Protein AF-A0A2J0N280-F1 (afdb_monomer_lite)

Sequence (137 aa):
MKRGFSHNKKKKNIFTIFSSKLVFFVLILILSAMVKIGFEKFKEWNFARNTLVVQEEKIKEEEGRKGNLKEVLDYLRDERYLVRIVKEKLNLVSPGEKVIVVVPEGEDFSQTKSNETETESFFGRVLQKFREIFKRE

pLDDT: mean 71.07, std 13.63, range [32.34, 91.75]

Secondary structure (DSSP, 8-state):
-------------THHHHTSHHHHHHHHHHHHHHHHHHHHHHHHHHHHHHHHHHHHHHHHHHHHHHHHHHHHHHHHHSHHHHHHHHHHHHTPPPTT--------TT---------SSSHHHHHHHHHHHHHHHHT--

Foldseek 3Di:
DDDDDDDPPPPDPPVVVCPDPVVVVVVVVVVVVVVVVVVVVVVVVVVVVVVVVVVVVVVVVVVVVVVVVVVVVVVCVDVVVVVVVCCVVVVDDPVPDDDDDDDPPDDDDDDDPDPPPPVVVVVVVVVVVVVVVVVVD

Structure (mmCIF, N/CA/C/O backbone):
data_AF-A0A2J0N280-F1
#
_entry.id   AF-A0A2J0N280-F1
#
loop_
_atom_site.group_PDB
_atom_site.id
_atom_site.type_symbol
_atom_site.label_atom_id
_atom_site.label_alt_id
_atom_site.label_comp_id
_atom_site.label_asym_id
_atom_site.label_entity_id
_atom_site.label_seq_id
_atom_site.pdbx_PDB_ins_code
_atom_site.Cartn_x
_atom_site.Cartn_y
_atom_site.Cartn_z
_atom_site.occupancy
_atom_site.B_iso_or_equiv
_atom_site.auth_seq_id
_atom_site.auth_comp_id
_atom_site.auth_asym_id
_atom_site.auth_atom_id
_atom_site.pdbx_PDB_model_num
ATOM 1 N N . MET A 1 1 ? 40.313 -34.417 -74.055 1.00 46.34 1 MET A N 1
ATOM 2 C CA . MET A 1 1 ? 40.976 -33.261 -73.405 1.00 46.34 1 MET A CA 1
ATOM 3 C C . MET A 1 1 ? 39.954 -32.497 -72.570 1.00 46.34 1 MET A C 1
ATOM 5 O O . MET A 1 1 ? 39.062 -31.885 -73.137 1.00 46.34 1 MET A O 1
ATOM 9 N N . LYS A 1 2 ? 40.034 -32.577 -71.235 1.00 53.12 2 LYS A N 1
ATOM 10 C CA . LYS A 1 2 ? 39.173 -31.824 -70.305 1.00 53.12 2 LYS A CA 1
ATOM 11 C C . LYS A 1 2 ? 39.878 -30.513 -69.940 1.00 53.12 2 LYS A C 1
ATOM 13 O O . LYS A 1 2 ? 40.980 -30.565 -69.406 1.00 53.12 2 LYS A O 1
ATOM 18 N N . ARG A 1 3 ? 39.269 -29.355 -70.213 1.00 45.12 3 ARG A N 1
ATOM 19 C CA . ARG A 1 3 ? 39.709 -28.061 -69.663 1.00 45.12 3 ARG A CA 1
ATOM 20 C C . ARG A 1 3 ? 38.676 -27.611 -68.636 1.00 45.12 3 ARG A C 1
ATOM 22 O O . ARG A 1 3 ? 37.576 -27.210 -68.996 1.00 45.12 3 ARG A O 1
ATOM 29 N N . GLY A 1 4 ? 39.020 -27.760 -67.360 1.00 49.47 4 GLY A N 1
ATOM 30 C CA . GLY A 1 4 ? 38.242 -27.220 -66.252 1.00 49.47 4 GLY A CA 1
ATOM 31 C C . GLY A 1 4 ? 38.532 -25.732 -66.095 1.00 49.47 4 GLY A C 1
ATOM 32 O O . GLY A 1 4 ? 39.681 -25.346 -65.894 1.00 49.47 4 GLY A O 1
ATOM 33 N N . PHE A 1 5 ? 37.499 -24.899 -66.183 1.00 53.31 5 PHE A N 1
ATOM 34 C CA . PHE A 1 5 ? 37.587 -23.494 -65.805 1.00 53.31 5 PHE A CA 1
ATOM 35 C C . PHE A 1 5 ? 37.379 -23.374 -64.294 1.00 53.31 5 PHE A C 1
ATOM 37 O O . PHE A 1 5 ? 36.293 -23.616 -63.772 1.00 53.31 5 PHE A O 1
ATOM 44 N N . SER A 1 6 ? 38.451 -23.018 -63.589 1.00 52.75 6 SER A N 1
ATOM 45 C CA . SER A 1 6 ? 38.436 -22.714 -62.160 1.00 52.75 6 SER A CA 1
ATOM 46 C C . SER A 1 6 ? 37.658 -21.418 -61.908 1.00 52.75 6 SER A C 1
ATOM 48 O O . SER A 1 6 ? 38.093 -20.329 -62.284 1.00 52.75 6 SER A O 1
ATOM 50 N N . HIS A 1 7 ? 36.483 -21.522 -61.286 1.00 53.41 7 HIS A N 1
ATOM 51 C CA . HIS A 1 7 ? 35.746 -20.367 -60.780 1.00 53.41 7 HIS A CA 1
ATOM 52 C C . HIS A 1 7 ? 36.309 -19.946 -59.424 1.00 53.41 7 HIS A C 1
ATOM 54 O O . HIS A 1 7 ? 35.946 -20.471 -58.372 1.00 53.41 7 HIS A O 1
ATOM 60 N N . ASN A 1 8 ? 37.191 -18.952 -59.459 1.00 58.81 8 ASN A N 1
ATOM 61 C CA . ASN A 1 8 ? 37.743 -18.324 -58.272 1.00 58.81 8 ASN A CA 1
ATOM 62 C C . ASN A 1 8 ? 36.679 -17.401 -57.640 1.00 58.81 8 ASN A C 1
ATOM 64 O O . ASN A 1 8 ? 36.531 -16.234 -58.012 1.00 58.81 8 ASN A O 1
ATOM 68 N N . LYS A 1 9 ? 35.869 -17.938 -56.718 1.00 60.50 9 LYS A N 1
ATOM 69 C CA . LYS A 1 9 ? 34.874 -17.158 -55.967 1.00 60.50 9 LYS A CA 1
ATOM 70 C C . LYS A 1 9 ? 35.603 -16.262 -54.963 1.00 60.50 9 LYS A C 1
ATOM 72 O O . LYS A 1 9 ? 35.974 -16.708 -53.880 1.00 60.50 9 LYS A O 1
ATOM 77 N N . LYS A 1 10 ? 35.786 -14.985 -55.310 1.00 60.50 10 LYS A N 1
ATOM 78 C CA . LYS A 1 10 ? 36.259 -13.955 -54.374 1.00 60.50 10 LYS A CA 1
ATOM 79 C C . LYS A 1 10 ? 35.288 -13.892 -53.188 1.00 60.50 10 LYS A C 1
ATOM 81 O O . LYS A 1 10 ? 34.161 -13.418 -53.339 1.00 60.50 10 LYS A O 1
ATOM 86 N N . LYS A 1 11 ? 35.707 -14.384 -52.017 1.00 63.31 11 LYS A N 1
ATOM 87 C CA . LYS A 1 11 ? 34.994 -14.166 -50.753 1.00 63.31 11 LYS A CA 1
ATOM 88 C C . LYS A 1 11 ? 34.964 -12.657 -50.509 1.00 63.31 11 LYS A C 1
ATOM 90 O O . LYS A 1 11 ? 35.997 -12.045 -50.259 1.00 63.31 11 LYS A O 1
ATOM 95 N N . LYS A 1 12 ? 33.794 -12.039 -50.669 1.00 62.34 12 LYS A N 1
ATOM 96 C CA . LYS A 1 12 ? 33.593 -10.630 -50.326 1.00 62.34 12 LYS A CA 1
ATOM 97 C C . LYS A 1 12 ? 33.698 -10.522 -48.805 1.00 62.34 12 LYS A C 1
ATOM 99 O O . LYS A 1 12 ? 32.877 -11.095 -48.094 1.00 62.34 12 LYS A O 1
ATOM 104 N N . ASN A 1 13 ? 34.728 -9.836 -48.319 1.00 63.25 13 ASN A N 1
ATOM 105 C CA . ASN A 1 13 ? 34.924 -9.585 -46.897 1.00 63.25 13 ASN A CA 1
ATOM 106 C C . ASN A 1 13 ? 33.807 -8.665 -46.393 1.00 63.25 13 ASN A C 1
ATOM 108 O O . ASN A 1 13 ? 33.890 -7.452 -46.519 1.00 63.25 13 ASN A O 1
ATOM 112 N N . ILE A 1 14 ? 32.765 -9.247 -45.806 1.00 65.69 14 ILE A N 1
ATOM 113 C CA . ILE A 1 14 ? 31.657 -8.545 -45.134 1.00 65.69 14 ILE A CA 1
ATOM 114 C C . ILE A 1 14 ? 32.126 -7.491 -44.112 1.00 65.69 14 ILE A C 1
ATOM 116 O O . ILE A 1 14 ? 31.433 -6.504 -43.889 1.00 65.69 14 ILE A O 1
ATOM 120 N N . PHE A 1 15 ? 33.334 -7.633 -43.561 1.00 62.66 15 PHE A N 1
ATOM 121 C CA . PHE A 1 15 ? 33.937 -6.679 -42.627 1.00 62.66 15 PHE A CA 1
ATOM 122 C C . PHE A 1 15 ? 34.285 -5.312 -43.238 1.00 62.66 15 PHE A C 1
ATOM 124 O O . PHE A 1 15 ? 34.332 -4.327 -42.505 1.00 62.66 15 PHE A O 1
ATOM 131 N N . THR A 1 16 ? 34.475 -5.194 -44.558 1.00 63.12 16 THR A N 1
ATOM 132 C CA . THR A 1 16 ? 34.748 -3.880 -45.174 1.00 63.12 16 THR A CA 1
ATOM 133 C C . THR A 1 16 ? 33.497 -3.011 -45.281 1.00 63.12 16 THR A C 1
ATOM 135 O O . THR A 1 16 ? 33.605 -1.788 -45.287 1.00 63.12 16 THR A O 1
ATOM 138 N N . ILE A 1 17 ? 32.305 -3.620 -45.291 1.00 62.66 17 ILE A N 1
ATOM 139 C CA . ILE A 1 17 ? 31.025 -2.897 -45.272 1.00 62.66 17 ILE A CA 1
ATOM 140 C C . ILE A 1 17 ? 30.756 -2.354 -43.860 1.00 62.66 17 ILE A C 1
ATOM 142 O O . ILE A 1 17 ? 30.338 -1.208 -43.716 1.00 62.66 17 ILE A O 1
ATOM 146 N N . PHE A 1 18 ? 31.095 -3.124 -42.819 1.00 59.88 18 PHE A N 1
ATOM 147 C CA . PHE A 1 18 ? 30.959 -2.712 -41.414 1.00 59.88 18 PHE A CA 1
ATOM 148 C C . PHE A 1 18 ? 31.918 -1.589 -40.985 1.00 59.88 18 PHE A C 1
ATOM 150 O O . PHE A 1 18 ? 31.649 -0.909 -40.001 1.00 59.88 18 PHE A O 1
ATOM 157 N N . SER A 1 19 ? 32.998 -1.344 -41.734 1.00 63.03 19 SER A N 1
ATOM 158 C CA . SER A 1 19 ? 33.950 -0.252 -41.469 1.00 63.03 19 SER A CA 1
ATOM 159 C C . SER A 1 19 ? 33.514 1.109 -42.043 1.00 63.03 19 SER A C 1
ATOM 161 O O . SER A 1 19 ? 34.244 2.095 -41.917 1.00 63.03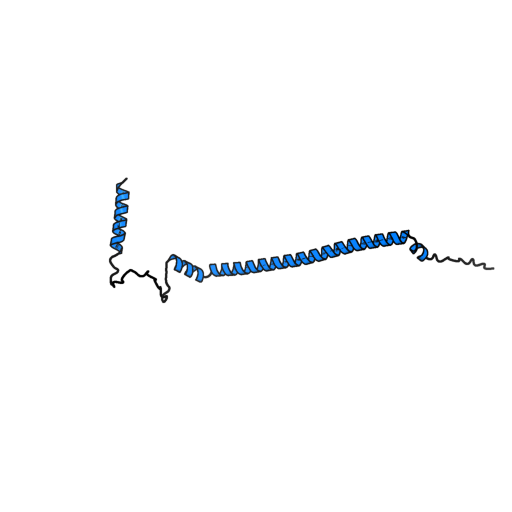 19 SER A O 1
ATOM 163 N N . SER A 1 20 ? 32.359 1.190 -42.709 1.00 74.62 20 SER A N 1
ATOM 164 C CA . SER A 1 20 ? 31.878 2.443 -43.294 1.00 74.62 20 SER A CA 1
ATOM 165 C C . SER A 1 20 ? 31.228 3.345 -42.241 1.00 74.62 20 SER A C 1
ATOM 167 O O . SER A 1 20 ? 30.422 2.885 -41.430 1.00 74.62 20 SER A O 1
ATOM 169 N N . LYS A 1 21 ? 31.509 4.657 -42.301 1.00 76.75 21 LYS A N 1
ATOM 170 C CA . LYS A 1 21 ? 30.913 5.692 -41.426 1.00 76.75 21 LYS A CA 1
ATOM 171 C C . LYS A 1 21 ? 29.376 5.626 -41.395 1.00 76.75 21 LYS A C 1
ATOM 173 O O . LYS A 1 21 ? 28.771 5.930 -40.372 1.00 76.75 21 LYS A O 1
ATOM 178 N N . LEU A 1 22 ? 28.756 5.175 -42.490 1.00 79.44 22 LEU A N 1
ATOM 179 C CA . LEU A 1 22 ? 27.310 4.956 -42.588 1.00 79.44 22 LEU A CA 1
ATOM 180 C C . LEU A 1 22 ? 26.809 3.825 -41.683 1.00 79.44 22 LEU A C 1
ATOM 182 O O . LEU A 1 22 ? 25.795 3.992 -41.015 1.00 79.44 22 LEU A O 1
ATOM 186 N N . VAL A 1 23 ? 27.519 2.696 -41.619 1.00 81.56 23 VAL A N 1
ATOM 187 C CA . VAL A 1 23 ? 27.113 1.566 -40.767 1.00 81.56 23 VAL A CA 1
ATOM 188 C C . VAL A 1 23 ? 27.252 1.933 -39.295 1.00 81.56 23 VAL A C 1
ATOM 190 O O . VAL A 1 23 ? 26.377 1.601 -38.502 1.00 81.56 23 VAL A O 1
ATOM 193 N N . PHE A 1 24 ? 28.288 2.692 -38.938 1.00 82.44 24 PHE A N 1
ATOM 194 C CA . PHE A 1 24 ? 28.448 3.208 -37.579 1.00 82.44 24 PHE A CA 1
ATOM 195 C C . PHE A 1 24 ? 27.313 4.166 -37.181 1.00 82.44 24 PHE A C 1
ATOM 197 O O . PHE A 1 24 ? 26.767 4.057 -36.085 1.00 82.44 24 PHE A O 1
ATOM 204 N N . PHE A 1 25 ? 26.894 5.053 -38.090 1.00 86.00 25 PHE A N 1
ATOM 205 C CA . PHE A 1 25 ? 25.760 5.949 -37.856 1.00 86.00 25 PHE A CA 1
ATOM 206 C C . PHE A 1 25 ? 24.441 5.184 -37.668 1.00 86.00 25 PHE A C 1
ATOM 208 O O . PHE A 1 25 ? 23.690 5.462 -36.735 1.00 86.00 25 PHE A O 1
ATOM 215 N N . VAL A 1 26 ? 24.184 4.173 -38.505 1.00 87.31 26 VAL A N 1
ATOM 216 C CA . VAL A 1 26 ? 23.003 3.302 -38.377 1.00 87.31 26 VAL A CA 1
ATOM 217 C C . VAL A 1 26 ? 23.036 2.513 -37.066 1.00 87.31 26 VAL A C 1
ATOM 219 O O . VAL A 1 26 ? 22.014 2.405 -36.392 1.00 87.31 26 VAL A O 1
ATOM 222 N N . LEU A 1 27 ? 24.207 2.016 -36.662 1.00 87.25 27 LEU A N 1
ATOM 223 C CA . LEU A 1 27 ? 24.379 1.299 -35.400 1.00 87.25 27 LEU A CA 1
ATOM 224 C C . LEU A 1 27 ? 24.055 2.190 -34.192 1.00 87.25 27 LEU A C 1
ATOM 226 O O . LEU A 1 27 ? 23.342 1.753 -33.293 1.00 87.25 27 LEU A O 1
ATOM 230 N N . ILE A 1 28 ? 24.515 3.445 -34.193 1.00 87.19 28 ILE A N 1
ATOM 231 C CA . ILE A 1 28 ? 24.191 4.432 -33.149 1.00 87.19 28 ILE A CA 1
ATOM 232 C C . ILE A 1 28 ? 22.689 4.719 -33.101 1.00 87.19 28 ILE A C 1
ATOM 234 O O . ILE A 1 28 ? 22.113 4.804 -32.017 1.00 87.19 28 ILE A O 1
ATOM 238 N N . LEU A 1 29 ? 22.044 4.838 -34.262 1.00 88.56 29 LEU A N 1
ATOM 239 C CA . LEU A 1 29 ? 20.601 5.056 -34.358 1.00 88.56 29 LEU A CA 1
ATOM 240 C C . LEU A 1 29 ? 19.811 3.895 -33.741 1.00 88.56 29 LEU A C 1
ATOM 242 O O . LEU A 1 29 ? 18.893 4.121 -32.953 1.00 88.56 29 LEU A O 1
ATOM 246 N N . ILE A 1 30 ? 20.210 2.658 -34.048 1.00 88.44 30 ILE A N 1
ATOM 247 C CA . ILE A 1 30 ? 19.615 1.445 -33.476 1.00 88.44 30 ILE A CA 1
ATOM 248 C C . ILE A 1 30 ? 19.826 1.407 -31.960 1.00 88.44 30 ILE A C 1
ATOM 250 O O . ILE A 1 30 ? 18.876 1.159 -31.219 1.00 88.44 30 ILE A O 1
ATOM 254 N N . LEU A 1 31 ? 21.036 1.712 -31.484 1.00 87.19 31 LEU A N 1
ATOM 255 C CA . LEU A 1 31 ? 21.339 1.757 -30.053 1.00 87.19 31 LEU A CA 1
ATOM 256 C C . LEU A 1 31 ? 20.487 2.807 -29.329 1.00 87.19 31 LEU A C 1
ATOM 258 O O . LEU A 1 31 ? 19.922 2.526 -28.277 1.00 87.19 31 LEU A O 1
ATOM 262 N N . SER A 1 32 ? 20.339 3.998 -29.912 1.00 86.06 32 SER A N 1
ATOM 263 C CA . SER A 1 32 ? 19.513 5.070 -29.351 1.00 86.06 32 SER A CA 1
ATOM 264 C C . SER A 1 32 ? 18.034 4.677 -29.274 1.00 86.06 32 SER A C 1
ATOM 266 O O . SER A 1 32 ? 17.389 4.894 -28.245 1.00 86.06 32 SER A O 1
ATOM 268 N N . ALA A 1 33 ? 17.504 4.040 -30.322 1.00 85.06 33 ALA A N 1
ATOM 269 C CA . ALA A 1 33 ? 16.135 3.532 -30.334 1.00 85.06 33 ALA A CA 1
ATOM 270 C C . ALA A 1 33 ? 15.922 2.445 -29.267 1.00 85.06 33 ALA A C 1
ATOM 272 O O . ALA A 1 33 ? 14.928 2.464 -28.542 1.00 85.06 33 ALA A O 1
ATOM 273 N N . MET A 1 34 ? 16.887 1.538 -29.119 1.00 84.31 34 MET A N 1
ATOM 274 C CA . MET A 1 34 ? 16.836 0.448 -28.148 1.00 84.31 34 MET A CA 1
ATOM 275 C C . MET A 1 34 ? 16.893 0.961 -26.702 1.00 84.31 34 MET A C 1
ATOM 277 O O . MET A 1 34 ? 16.146 0.480 -25.852 1.00 84.31 34 MET A O 1
ATOM 281 N N . VAL A 1 35 ? 17.702 1.992 -26.431 1.00 83.56 35 VAL A N 1
ATOM 282 C CA . VAL A 1 35 ? 17.747 2.657 -25.119 1.00 83.56 35 VAL A CA 1
ATOM 283 C C . VAL A 1 35 ? 16.421 3.347 -24.802 1.00 83.56 35 VAL A C 1
ATOM 285 O O . VAL A 1 35 ? 15.939 3.210 -23.681 1.00 83.56 35 VAL A O 1
ATOM 288 N N . LYS A 1 36 ? 15.793 4.038 -25.765 1.00 80.25 36 LYS A N 1
ATOM 289 C CA . LYS A 1 36 ? 14.478 4.669 -25.552 1.00 80.25 36 LYS A CA 1
ATOM 290 C C . LYS A 1 36 ? 13.401 3.650 -25.180 1.00 80.25 36 LYS A C 1
ATOM 292 O O . LYS A 1 36 ? 12.735 3.818 -24.162 1.00 80.25 36 LYS A O 1
ATOM 297 N N . ILE A 1 37 ? 13.290 2.568 -25.950 1.00 77.81 37 ILE A N 1
ATOM 298 C CA . ILE A 1 37 ? 12.308 1.502 -25.701 1.00 77.81 37 ILE A CA 1
ATOM 299 C C . ILE A 1 37 ? 12.579 0.824 -24.350 1.00 77.81 37 ILE A C 1
ATOM 301 O O . ILE A 1 37 ? 11.653 0.581 -23.575 1.00 77.81 37 ILE A O 1
ATOM 305 N N . GLY A 1 38 ? 13.851 0.557 -24.036 1.00 78.44 38 GLY A N 1
ATOM 306 C CA . GLY A 1 38 ? 14.253 -0.013 -22.752 1.00 78.44 38 GLY A CA 1
ATOM 307 C C . GLY A 1 38 ? 13.884 0.880 -21.564 1.00 78.44 38 GLY A C 1
ATOM 308 O O . GLY A 1 38 ? 13.339 0.392 -20.577 1.00 78.44 38 GLY A O 1
ATOM 309 N N . PHE A 1 39 ? 14.113 2.192 -21.671 1.00 77.56 39 PHE A N 1
ATOM 310 C CA . PHE A 1 39 ? 13.756 3.157 -20.628 1.00 77.56 39 PHE A CA 1
ATOM 311 C C . PHE A 1 39 ? 12.246 3.280 -20.426 1.00 77.56 39 PHE A C 1
ATOM 313 O O . PHE A 1 39 ? 11.786 3.334 -19.286 1.00 77.56 39 PHE A O 1
ATOM 320 N N . GLU A 1 40 ? 11.467 3.307 -21.506 1.00 76.06 40 GLU A N 1
ATOM 321 C CA . GLU A 1 40 ? 10.006 3.383 -21.430 1.00 76.06 40 GLU A CA 1
ATOM 322 C C . GLU A 1 40 ? 9.422 2.145 -20.749 1.00 76.06 40 GLU A C 1
ATOM 324 O O . GLU A 1 40 ? 8.641 2.279 -19.808 1.00 76.06 40 GLU A O 1
ATOM 329 N N . LYS A 1 41 ? 9.873 0.946 -21.137 1.00 74.38 41 LYS A N 1
ATOM 330 C CA . LYS A 1 41 ? 9.435 -0.307 -20.507 1.00 74.38 41 LYS A CA 1
ATOM 331 C C . LYS A 1 41 ? 9.870 -0.428 -19.055 1.00 74.38 41 LYS A C 1
ATOM 333 O O . LYS A 1 41 ? 9.090 -0.883 -18.223 1.00 74.38 41 LYS A O 1
ATOM 338 N N . PHE A 1 42 ? 11.071 0.033 -18.720 1.00 74.94 42 PHE A N 1
ATOM 339 C CA . PHE A 1 42 ? 11.527 0.061 -17.334 1.00 74.94 42 PHE A CA 1
ATOM 340 C C . PHE A 1 42 ? 10.713 1.042 -16.477 1.00 74.94 42 PHE A C 1
ATOM 342 O O . PHE A 1 42 ? 10.366 0.740 -15.334 1.00 74.94 42 PHE A O 1
ATOM 349 N N . LYS A 1 43 ? 10.360 2.211 -17.023 1.00 76.12 43 LYS A N 1
ATOM 350 C CA . LYS A 1 43 ? 9.506 3.191 -16.339 1.00 76.12 43 LYS A CA 1
ATOM 351 C C . LYS A 1 43 ? 8.087 2.660 -16.143 1.00 76.12 43 LYS A C 1
ATOM 353 O O . LYS A 1 43 ? 7.543 2.788 -15.051 1.00 76.12 43 LYS A O 1
ATOM 358 N N . GLU A 1 44 ? 7.517 2.040 -17.171 1.00 76.25 44 GLU A N 1
ATOM 359 C CA . GLU A 1 44 ? 6.185 1.432 -17.144 1.00 76.25 44 GLU A CA 1
ATOM 360 C C . GLU A 1 44 ? 6.115 0.290 -16.118 1.00 76.25 44 GLU A C 1
ATOM 362 O O . GLU A 1 44 ? 5.194 0.246 -15.306 1.00 76.25 44 GLU A O 1
ATOM 367 N N . TRP A 1 45 ? 7.146 -0.559 -16.060 1.00 74.62 45 TRP A N 1
ATOM 368 C CA . TRP A 1 45 ? 7.257 -1.631 -15.069 1.00 74.62 45 TRP A CA 1
ATOM 369 C C . TRP A 1 45 ? 7.326 -1.108 -13.630 1.00 74.62 45 TRP A C 1
ATOM 371 O O . TRP A 1 45 ? 6.609 -1.589 -12.751 1.00 74.62 45 TRP A O 1
ATOM 381 N N . ASN A 1 46 ? 8.159 -0.095 -13.374 1.00 74.81 46 ASN A N 1
ATOM 382 C CA . ASN A 1 46 ? 8.257 0.507 -12.042 1.00 74.81 46 ASN A CA 1
ATOM 383 C C . ASN A 1 46 ? 6.967 1.226 -11.639 1.00 74.81 46 ASN A C 1
ATOM 385 O O . ASN A 1 46 ? 6.559 1.149 -10.481 1.00 74.81 46 ASN A O 1
ATOM 389 N N . PHE A 1 47 ? 6.303 1.892 -12.586 1.00 77.94 47 PHE A N 1
ATOM 390 C CA . PHE A 1 47 ? 5.016 2.526 -12.333 1.00 77.94 47 PHE A CA 1
ATOM 391 C C . PHE A 1 47 ? 3.951 1.483 -11.992 1.00 77.94 47 PHE A C 1
ATOM 393 O O . PHE A 1 47 ? 3.302 1.609 -10.959 1.00 77.94 47 PHE A O 1
ATOM 400 N N . ALA A 1 48 ? 3.842 0.407 -12.777 1.00 76.75 48 ALA A N 1
ATOM 401 C CA . ALA A 1 48 ? 2.921 -0.693 -12.504 1.00 76.75 48 ALA A CA 1
ATOM 402 C C . ALA A 1 48 ? 3.165 -1.296 -11.112 1.00 76.75 48 ALA A C 1
ATOM 404 O O . ALA A 1 48 ? 2.232 -1.423 -10.319 1.00 76.75 48 ALA A O 1
ATOM 405 N N . ARG A 1 49 ? 4.425 -1.570 -10.757 1.00 79.56 49 ARG A N 1
ATO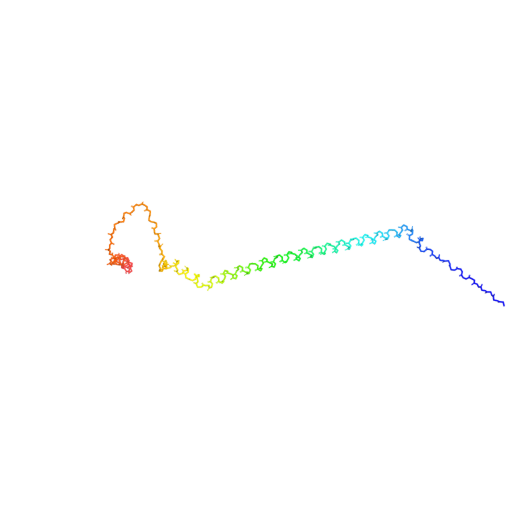M 406 C CA . ARG A 1 49 ? 4.780 -2.095 -9.433 1.00 79.56 49 ARG A CA 1
ATOM 407 C C . ARG A 1 49 ? 4.370 -1.151 -8.301 1.00 79.56 49 ARG A C 1
ATOM 409 O O . ARG A 1 49 ? 3.770 -1.601 -7.331 1.00 79.56 49 ARG A O 1
ATOM 416 N N . ASN A 1 50 ? 4.635 0.146 -8.437 1.00 77.62 50 ASN A N 1
ATOM 417 C CA . ASN A 1 50 ? 4.237 1.132 -7.432 1.00 77.62 50 ASN A CA 1
ATOM 418 C C . ASN A 1 50 ? 2.714 1.257 -7.332 1.00 77.62 50 ASN A C 1
ATOM 420 O O . ASN A 1 50 ? 2.182 1.346 -6.230 1.00 77.62 50 ASN A O 1
ATOM 424 N N . THR A 1 51 ? 1.995 1.213 -8.458 1.00 78.31 51 THR A N 1
ATOM 425 C CA . THR A 1 51 ? 0.528 1.248 -8.436 1.00 78.31 51 THR A CA 1
ATOM 426 C C . THR A 1 51 ? -0.072 0.029 -7.751 1.00 78.31 51 THR A C 1
ATOM 428 O O . THR A 1 51 ? -1.068 0.182 -7.053 1.00 78.31 51 THR A O 1
ATOM 431 N N . LEU A 1 52 ? 0.539 -1.151 -7.894 1.00 79.62 52 LEU A N 1
ATOM 432 C CA . LEU A 1 52 ? 0.100 -2.360 -7.197 1.00 79.62 52 LEU A CA 1
ATOM 433 C C . LEU A 1 52 ? 0.303 -2.236 -5.686 1.00 79.62 52 LEU A C 1
ATOM 435 O O . LEU A 1 52 ? -0.628 -2.508 -4.940 1.00 79.62 52 LEU A O 1
ATOM 439 N N . VAL A 1 53 ? 1.465 -1.747 -5.240 1.00 85.19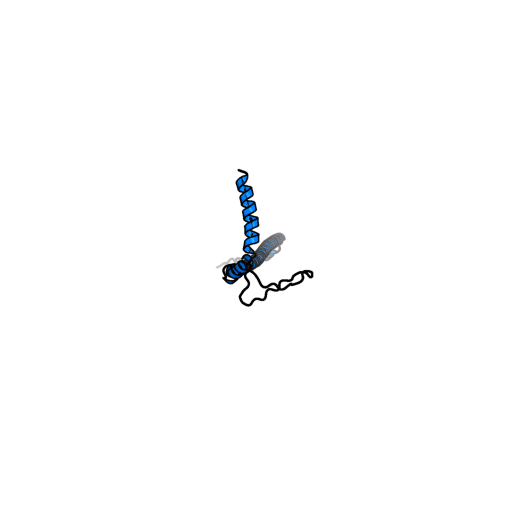 53 VAL A N 1
ATOM 440 C CA . VAL A 1 53 ? 1.738 -1.531 -3.807 1.00 85.19 53 VAL A CA 1
ATOM 441 C C . VAL A 1 53 ? 0.744 -0.539 -3.197 1.00 85.19 53 VAL A C 1
ATOM 443 O O . VAL A 1 53 ? 0.166 -0.817 -2.152 1.00 85.19 53 VAL A O 1
ATOM 446 N N . VAL A 1 54 ? 0.484 0.582 -3.876 1.00 85.31 54 VAL A N 1
ATOM 447 C CA . VAL A 1 54 ? -0.483 1.591 -3.408 1.00 85.31 54 VAL A CA 1
ATOM 448 C C . VAL A 1 54 ? -1.910 1.037 -3.386 1.00 85.31 54 VAL A C 1
ATOM 450 O O . VAL A 1 54 ? -2.687 1.354 -2.490 1.00 85.31 54 VAL A O 1
ATOM 453 N N . GLN A 1 55 ? -2.291 0.222 -4.372 1.00 82.75 55 GLN A N 1
ATOM 454 C CA . GLN A 1 55 ? -3.609 -0.414 -4.385 1.00 82.75 55 GLN A CA 1
ATOM 455 C C . GLN A 1 55 ? -3.752 -1.448 -3.267 1.00 82.75 55 GLN A C 1
ATOM 457 O O . GLN A 1 55 ? -4.800 -1.505 -2.630 1.00 82.75 55 GLN A O 1
ATOM 462 N N . GLU A 1 56 ? -2.707 -2.223 -2.990 1.00 87.56 56 GLU A N 1
ATOM 463 C CA . GLU A 1 56 ? -2.705 -3.204 -1.908 1.00 87.56 56 GLU A CA 1
ATOM 464 C C . GLU A 1 56 ? -2.775 -2.537 -0.527 1.00 87.56 56 GLU A C 1
ATOM 466 O O . GLU A 1 56 ? -3.501 -3.003 0.349 1.00 87.56 56 GLU A O 1
ATOM 471 N N . GLU A 1 57 ? -2.094 -1.404 -0.342 1.00 89.75 57 GLU A N 1
ATOM 472 C CA . GLU A 1 57 ? -2.204 -0.592 0.873 1.00 89.75 57 GLU A CA 1
ATOM 473 C C . GLU A 1 57 ? -3.631 -0.062 1.076 1.00 89.75 57 GLU A C 1
ATOM 475 O O . GLU A 1 57 ? -4.193 -0.203 2.162 1.00 89.75 57 GLU A O 1
ATOM 480 N N . LYS A 1 58 ? -4.269 0.444 0.011 1.00 86.38 58 LYS A N 1
ATOM 481 C CA . LYS A 1 58 ? -5.674 0.885 0.056 1.00 86.38 58 LYS A CA 1
ATOM 482 C C . LYS A 1 58 ? -6.639 -0.249 0.392 1.00 86.38 58 LYS A C 1
ATOM 484 O O . LYS A 1 58 ? -7.585 -0.037 1.143 1.00 86.38 58 LYS A O 1
ATOM 489 N N . ILE A 1 59 ? -6.414 -1.450 -0.145 1.00 89.56 59 ILE A N 1
ATOM 490 C CA . ILE A 1 59 ? -7.237 -2.623 0.182 1.00 89.56 59 ILE A CA 1
ATOM 491 C C . ILE A 1 59 ? -7.121 -2.946 1.674 1.00 89.56 59 ILE A C 1
ATOM 493 O O . ILE A 1 59 ? -8.144 -3.127 2.330 1.00 89.56 59 ILE A O 1
ATOM 497 N N . LYS A 1 60 ? -5.903 -2.946 2.229 1.00 90.75 60 LYS A N 1
ATOM 498 C CA . LYS A 1 60 ? -5.682 -3.193 3.663 1.00 90.75 60 LYS A CA 1
ATOM 499 C C . LYS A 1 60 ? -6.339 -2.137 4.549 1.00 90.75 60 LYS A C 1
ATOM 501 O O . LYS A 1 60 ? -6.920 -2.485 5.575 1.00 90.75 60 LYS A O 1
ATOM 506 N N . GLU A 1 61 ? -6.273 -0.865 4.162 1.00 91.75 61 GLU A N 1
ATOM 507 C CA . GLU A 1 61 ? -6.948 0.216 4.886 1.00 91.75 61 GLU A CA 1
ATOM 508 C C . GLU A 1 61 ? -8.472 0.011 4.901 1.00 91.75 61 GLU A C 1
ATOM 510 O O . GLU A 1 61 ? -9.102 0.059 5.960 1.00 91.75 61 GLU A O 1
ATOM 515 N N . GLU A 1 62 ? -9.069 -0.284 3.745 1.00 85.19 62 GLU A N 1
ATOM 516 C CA . GLU A 1 62 ? -10.509 -0.532 3.621 1.00 85.19 62 GLU A CA 1
ATOM 517 C C . GLU A 1 62 ? -10.961 -1.794 4.371 1.00 85.19 62 GLU A C 1
ATOM 519 O O . GLU A 1 62 ? -12.021 -1.805 5.002 1.00 85.19 62 GLU A O 1
ATOM 524 N N . GLU A 1 63 ? -10.158 -2.858 4.370 1.00 87.31 63 GLU A N 1
ATOM 525 C CA . GLU A 1 63 ? -10.412 -4.056 5.176 1.00 87.31 63 GLU A CA 1
ATOM 526 C C . GLU A 1 63 ? -10.360 -3.757 6.678 1.00 87.31 63 GLU A C 1
ATOM 528 O O . GLU A 1 63 ? -11.253 -4.181 7.418 1.00 87.31 63 GLU A O 1
ATOM 533 N N . GLY A 1 64 ? -9.385 -2.960 7.127 1.00 89.50 64 GLY A N 1
ATOM 534 C CA . GLY A 1 64 ? -9.308 -2.492 8.512 1.00 89.50 64 GLY A CA 1
ATOM 535 C C . GLY A 1 64 ? -10.533 -1.664 8.913 1.00 89.50 64 GLY A C 1
ATOM 536 O O . GLY A 1 64 ? -11.132 -1.894 9.967 1.00 89.50 64 GLY A O 1
ATOM 537 N N . ARG A 1 65 ? -10.984 -0.756 8.039 1.00 87.12 65 ARG A N 1
ATOM 538 C CA . ARG A 1 65 ? -12.207 0.037 8.257 1.00 87.12 65 ARG A CA 1
ATOM 539 C C . ARG A 1 65 ? -13.453 -0.835 8.339 1.00 87.12 65 ARG A C 1
ATOM 541 O O . ARG A 1 65 ? -14.292 -0.600 9.208 1.00 87.12 65 ARG A O 1
ATOM 548 N N . LYS A 1 66 ? -13.574 -1.855 7.485 1.00 87.38 66 LYS A N 1
ATOM 549 C CA . LYS A 1 66 ? -14.669 -2.835 7.560 1.00 87.38 66 LYS A CA 1
ATOM 550 C C . LYS A 1 66 ? -14.654 -3.607 8.877 1.00 87.38 66 LYS A C 1
ATOM 552 O O . LYS A 1 66 ? -15.720 -3.805 9.453 1.00 87.38 66 LYS A O 1
ATOM 557 N N . GLY A 1 67 ? -13.476 -4.015 9.353 1.00 88.81 67 GLY A N 1
ATOM 558 C CA . GLY A 1 67 ? -13.311 -4.687 10.645 1.00 88.81 67 GLY A CA 1
ATOM 559 C C . GLY A 1 67 ? -13.818 -3.831 11.805 1.00 88.81 67 GLY A C 1
ATOM 560 O O . GLY A 1 67 ? -14.7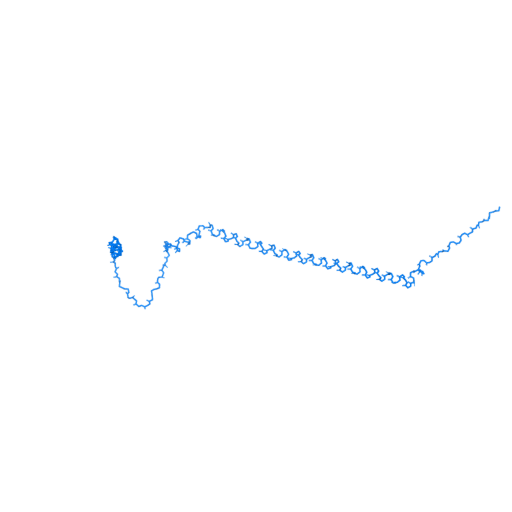17 -4.254 12.528 1.00 88.81 67 GLY A O 1
ATOM 561 N N . ASN A 1 68 ? -13.331 -2.592 11.901 1.00 88.12 68 ASN A N 1
ATOM 562 C CA . ASN A 1 68 ? -13.753 -1.643 12.936 1.00 88.12 68 ASN A CA 1
ATOM 563 C C . ASN A 1 68 ? -15.257 -1.354 12.873 1.00 88.12 68 ASN A C 1
ATOM 565 O O . ASN A 1 68 ? -15.940 -1.315 13.893 1.00 88.12 68 ASN A O 1
ATOM 569 N N . LEU A 1 69 ? -15.799 -1.167 11.667 1.00 85.56 69 LEU A N 1
ATOM 570 C CA . LEU A 1 69 ? -17.221 -0.885 11.504 1.00 85.56 69 LEU A CA 1
ATOM 571 C C . LEU A 1 69 ? -18.087 -2.084 11.905 1.00 85.56 69 LEU A C 1
ATOM 573 O O . LEU A 1 69 ? -19.152 -1.902 12.489 1.00 85.56 69 LEU A O 1
ATOM 577 N N . LYS A 1 70 ? -17.622 -3.305 11.624 1.00 88.88 70 LYS A N 1
ATOM 578 C CA . LYS A 1 70 ? -18.289 -4.534 12.051 1.00 88.88 70 LYS A CA 1
ATOM 579 C C . LYS A 1 70 ? -18.280 -4.673 13.572 1.00 88.88 70 LYS A C 1
ATOM 581 O O . LYS A 1 70 ? -19.318 -4.988 14.137 1.00 88.88 70 LYS A O 1
ATOM 586 N N . GLU A 1 71 ? -17.159 -4.382 14.225 1.00 86.44 71 GLU A N 1
ATOM 587 C CA . GLU A 1 71 ? -17.058 -4.408 15.687 1.00 86.44 71 GLU A CA 1
ATOM 588 C C . GLU A 1 71 ? -18.011 -3.399 16.343 1.00 86.44 71 GLU A C 1
ATOM 590 O O . GLU A 1 71 ? -18.746 -3.745 17.267 1.00 86.44 71 GLU A O 1
ATOM 595 N N . VAL A 1 72 ? -18.069 -2.171 15.820 1.00 84.56 72 VAL A N 1
ATOM 596 C CA . VAL A 1 72 ? -19.016 -1.151 16.296 1.00 84.56 72 VAL A CA 1
ATOM 597 C C . VAL A 1 72 ? -20.460 -1.600 16.077 1.00 84.56 72 VAL A C 1
ATOM 599 O O . VAL A 1 72 ? -21.298 -1.424 16.959 1.00 84.56 72 VAL A O 1
ATOM 602 N N . LEU A 1 73 ? -20.768 -2.193 14.923 1.00 85.19 73 LEU A N 1
ATOM 603 C CA . LEU A 1 73 ? -22.113 -2.680 14.632 1.00 85.19 73 LEU A CA 1
ATOM 604 C C . LEU A 1 73 ? -22.516 -3.826 15.566 1.00 85.19 73 LEU A C 1
ATOM 606 O O . LEU A 1 73 ? -23.637 -3.836 16.074 1.00 85.19 73 LEU A O 1
ATOM 610 N N . ASP A 1 74 ? -21.603 -4.761 15.818 1.00 84.81 74 ASP A N 1
ATOM 611 C CA . ASP A 1 74 ? -21.824 -5.866 16.745 1.00 84.81 74 ASP A CA 1
ATOM 612 C C . ASP A 1 74 ? -22.009 -5.344 18.180 1.00 84.81 74 ASP A C 1
ATOM 614 O O . ASP A 1 74 ? -22.918 -5.801 18.870 1.00 84.81 74 ASP A O 1
ATOM 618 N N . TYR A 1 75 ? -21.248 -4.325 18.602 1.00 81.00 75 TYR A N 1
ATOM 619 C CA . TYR A 1 75 ? -21.437 -3.654 19.894 1.00 81.00 75 TYR A CA 1
ATOM 620 C C . TYR A 1 75 ? -22.800 -2.961 20.014 1.00 81.00 75 TYR A C 1
ATOM 622 O O . TYR A 1 75 ? -23.465 -3.086 21.039 1.00 81.00 75 TYR A O 1
ATOM 630 N N . LEU A 1 76 ? -23.243 -2.247 18.975 1.00 78.06 76 LEU A N 1
ATOM 631 C CA . LEU A 1 76 ? -24.550 -1.580 18.969 1.00 78.06 76 LEU A CA 1
ATOM 632 C C . LEU A 1 76 ? -25.717 -2.574 18.979 1.00 78.06 76 LEU A C 1
ATOM 634 O O . LEU A 1 76 ? -26.789 -2.252 19.490 1.00 78.06 76 LEU A O 1
ATOM 638 N N . ARG A 1 77 ? -25.522 -3.766 18.405 1.00 76.94 77 ARG A N 1
ATOM 639 C CA . ARG A 1 77 ? -26.524 -4.840 18.399 1.00 76.94 77 ARG A CA 1
ATOM 640 C C . ARG A 1 77 ? -26.553 -5.633 19.709 1.00 76.94 77 ARG A C 1
ATOM 642 O O . ARG A 1 77 ? -27.509 -6.362 19.952 1.00 76.94 77 ARG A O 1
ATOM 649 N N . ASP A 1 78 ? -25.516 -5.518 20.526 1.00 81.50 78 ASP A N 1
ATOM 650 C CA . ASP A 1 78 ? -25.402 -6.222 21.794 1.00 81.50 78 ASP A CA 1
ATOM 651 C C . ASP A 1 78 ? -26.375 -5.655 22.843 1.00 81.50 78 ASP A C 1
ATOM 653 O O . ASP A 1 78 ? -26.555 -4.441 22.984 1.00 81.50 78 ASP A O 1
ATOM 657 N N . GLU A 1 79 ? -26.966 -6.541 23.644 1.00 71.25 79 GLU A N 1
ATOM 658 C CA . GLU A 1 79 ? -27.850 -6.193 24.759 1.00 71.25 79 GLU A CA 1
ATOM 659 C C . GLU A 1 79 ? -27.165 -5.254 25.760 1.00 71.25 79 GLU A C 1
ATOM 661 O O . GLU A 1 79 ? -27.818 -4.416 26.383 1.00 71.25 79 GLU A O 1
ATOM 666 N N . ARG A 1 80 ? -25.831 -5.315 25.864 1.00 73.25 80 ARG A N 1
ATOM 667 C CA . ARG A 1 80 ? -25.033 -4.407 26.703 1.00 73.25 80 ARG A CA 1
ATOM 668 C C . ARG A 1 80 ? -25.218 -2.932 26.333 1.00 73.25 80 ARG A C 1
ATOM 670 O O . ARG A 1 80 ? -25.262 -2.086 27.229 1.00 73.25 80 ARG A O 1
ATOM 677 N N . TYR A 1 81 ? -25.349 -2.612 25.045 1.00 74.00 81 TYR A N 1
ATOM 678 C CA . TYR A 1 81 ? -25.603 -1.242 24.598 1.00 74.00 81 TYR A CA 1
ATOM 679 C C . TYR A 1 81 ? -27.029 -0.799 24.944 1.00 74.00 81 TYR A C 1
ATOM 681 O O . TYR A 1 81 ? -27.225 0.304 25.456 1.00 74.00 81 TYR A O 1
ATOM 689 N N . LEU A 1 82 ? -28.018 -1.679 24.766 1.00 73.56 82 LEU A N 1
ATOM 690 C CA . LEU A 1 82 ? -29.404 -1.401 25.152 1.00 73.56 82 LEU A CA 1
ATOM 691 C C . LEU A 1 82 ? -29.534 -1.146 26.658 1.00 73.56 82 LEU A C 1
ATOM 693 O O . LEU A 1 82 ? -30.148 -0.160 27.060 1.00 73.56 82 LEU A O 1
ATOM 697 N N . VAL A 1 83 ? -28.893 -1.968 27.492 1.00 72.25 83 VAL A N 1
ATOM 698 C CA . VAL A 1 83 ? -28.864 -1.777 28.950 1.00 72.25 83 VAL A CA 1
ATOM 699 C C . VAL A 1 83 ? -28.217 -0.442 29.315 1.00 72.25 83 VAL A C 1
ATOM 701 O O . VAL A 1 83 ? -28.735 0.265 30.176 1.00 72.25 83 VAL A O 1
ATOM 704 N N . ARG A 1 84 ? -27.130 -0.046 28.640 1.00 75.25 84 ARG A N 1
ATOM 705 C CA . ARG A 1 84 ? -26.500 1.265 28.850 1.00 75.25 84 ARG A CA 1
ATOM 706 C C . ARG A 1 84 ? -27.445 2.420 28.516 1.00 75.25 84 ARG A C 1
ATOM 708 O O . ARG A 1 84 ? -27.594 3.322 29.333 1.00 75.25 84 ARG A O 1
ATOM 715 N N . ILE A 1 85 ? -28.109 2.379 27.360 1.00 74.06 85 ILE A N 1
ATOM 716 C CA . ILE A 1 85 ? -29.070 3.419 26.957 1.00 74.06 85 ILE A CA 1
ATOM 717 C C . ILE A 1 85 ? -30.238 3.503 27.941 1.00 74.06 85 ILE A C 1
ATOM 719 O O . ILE A 1 85 ? -30.676 4.598 28.287 1.00 74.06 85 ILE A O 1
ATOM 723 N N . VAL A 1 86 ? -30.730 2.361 28.421 1.00 75.44 86 VAL A N 1
ATOM 724 C CA . VAL A 1 86 ? -31.795 2.303 29.428 1.00 75.44 86 VAL A CA 1
ATOM 725 C C . VAL A 1 86 ? -31.327 2.905 30.756 1.00 75.44 86 VAL A C 1
ATOM 727 O O . VAL A 1 86 ? -32.047 3.723 31.324 1.00 75.44 86 VAL A O 1
ATOM 730 N N . LYS A 1 87 ? -30.114 2.581 31.221 1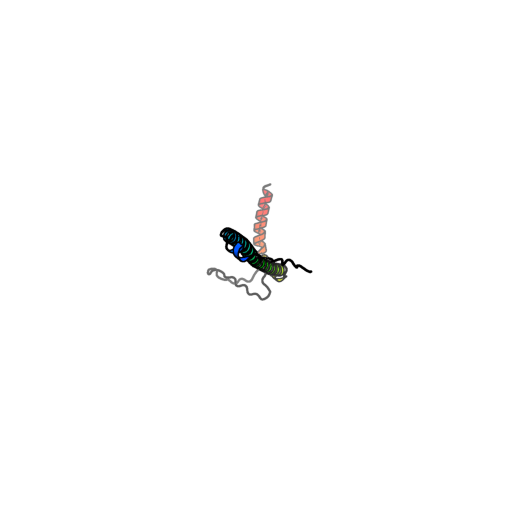.00 74.50 87 LYS A N 1
ATOM 731 C CA . LYS A 1 87 ? -29.520 3.188 32.424 1.00 74.50 87 LYS A CA 1
ATOM 732 C C . LYS A 1 87 ? -29.379 4.704 32.297 1.00 74.50 87 LYS A C 1
ATOM 734 O O . LYS A 1 87 ? -29.802 5.419 33.197 1.00 74.50 87 LYS A O 1
ATOM 739 N N . GLU A 1 88 ? -28.849 5.191 31.176 1.00 73.19 88 GLU A N 1
ATOM 740 C CA . GLU A 1 88 ? -28.657 6.626 30.928 1.00 73.19 88 GLU A CA 1
ATOM 741 C C . GLU A 1 88 ? -29.995 7.379 30.812 1.00 73.19 88 GLU A C 1
ATOM 743 O O . GLU A 1 88 ? -30.139 8.466 31.366 1.00 73.19 88 GLU A O 1
ATOM 748 N N . LYS A 1 89 ? -30.999 6.815 30.124 1.00 73.75 89 LYS A N 1
ATOM 749 C CA . LYS A 1 89 ? -32.298 7.483 29.919 1.00 73.75 89 LYS A CA 1
ATOM 750 C C . LYS A 1 89 ? -33.225 7.423 31.126 1.00 73.75 89 LYS A C 1
ATOM 752 O O . LYS A 1 89 ? -33.996 8.355 31.329 1.00 73.75 89 LYS A O 1
ATOM 757 N N . LEU A 1 90 ? -33.195 6.329 31.881 1.00 71.25 90 LEU A N 1
ATOM 758 C CA . LEU A 1 90 ? -34.074 6.128 33.034 1.00 71.25 90 LEU A CA 1
ATOM 759 C C . LEU A 1 90 ? -33.371 6.429 34.367 1.00 71.25 90 LEU A C 1
ATOM 761 O O . LEU A 1 90 ? -33.974 6.243 35.420 1.00 71.25 90 LEU A O 1
ATOM 765 N N . ASN A 1 91 ? -32.111 6.887 34.323 1.00 67.12 91 ASN A N 1
ATOM 766 C CA . ASN A 1 91 ? -31.238 7.114 35.479 1.00 67.12 91 ASN A CA 1
ATOM 767 C C . ASN A 1 91 ? -31.239 5.915 36.452 1.00 67.12 91 ASN A C 1
ATOM 769 O O . ASN A 1 91 ? -31.254 6.066 37.674 1.00 67.12 91 ASN A O 1
ATOM 773 N N . LEU A 1 92 ? -31.311 4.705 35.884 1.00 64.75 92 LEU A N 1
ATOM 774 C CA . LEU A 1 92 ? -31.458 3.463 36.634 1.00 64.75 92 LEU A CA 1
ATOM 775 C C . LEU A 1 92 ? -30.091 2.956 37.075 1.00 64.75 92 LEU A C 1
ATOM 777 O O . LEU A 1 92 ? -29.185 2.766 36.263 1.00 64.75 92 LEU A O 1
ATOM 781 N N . VAL A 1 93 ? -29.985 2.669 38.366 1.00 61.66 93 VAL A N 1
ATOM 782 C CA . VAL A 1 93 ? -28.806 2.076 38.994 1.00 61.66 93 VAL A CA 1
ATOM 783 C C . VAL A 1 93 ? -29.042 0.575 39.158 1.00 61.66 93 VAL A C 1
ATOM 785 O O . VAL A 1 93 ? -30.141 0.157 39.529 1.00 61.66 93 VAL A O 1
ATOM 788 N N . SER A 1 94 ? -28.043 -0.263 38.868 1.00 62.97 94 SER A N 1
ATOM 789 C CA . SER A 1 94 ? -28.192 -1.711 39.071 1.00 62.97 94 SER A CA 1
ATOM 790 C C . SER A 1 94 ? -28.291 -2.054 40.568 1.00 62.97 94 SER A C 1
ATOM 792 O O . SER A 1 94 ? -27.690 -1.360 41.393 1.00 62.97 94 SER A O 1
ATOM 794 N N . PRO A 1 95 ? -29.000 -3.135 40.955 1.00 54.81 95 PRO A N 1
ATOM 795 C CA . PRO A 1 95 ? -29.053 -3.560 42.352 1.00 54.81 95 PRO A CA 1
ATOM 796 C C . PRO A 1 95 ? -27.637 -3.911 42.841 1.00 54.81 95 PRO A C 1
ATOM 798 O O . PRO A 1 95 ? -27.043 -4.883 42.380 1.00 54.81 95 PRO A O 1
ATOM 801 N N . GLY A 1 96 ? -27.085 -3.084 43.738 1.00 63.59 96 GLY A N 1
ATOM 802 C CA . GLY A 1 96 ? -25.724 -3.212 44.287 1.00 63.59 96 GLY A CA 1
ATOM 803 C C . GLY A 1 96 ? -24.733 -2.102 43.898 1.00 63.59 96 GLY A C 1
ATOM 804 O O . GLY A 1 96 ? -23.604 -2.105 44.381 1.00 63.59 96 GLY A O 1
ATOM 805 N N . GLU A 1 97 ? -25.125 -1.141 43.062 1.00 62.62 97 GLU A N 1
ATOM 806 C CA . GLU A 1 97 ? -24.267 -0.037 42.611 1.00 62.62 97 GLU A CA 1
ATOM 807 C C . GLU A 1 97 ? -24.412 1.192 43.539 1.00 62.62 97 GLU A C 1
ATOM 809 O O . GLU A 1 97 ? -25.513 1.681 43.795 1.00 62.62 97 GLU A O 1
ATOM 814 N N . LYS A 1 98 ? -23.294 1.670 44.109 1.00 59.53 98 LYS A N 1
ATOM 815 C CA . LYS A 1 98 ? -23.269 2.757 45.106 1.00 59.53 98 LYS A CA 1
ATOM 816 C C . LYS A 1 98 ? -23.185 4.116 44.407 1.00 59.53 98 LYS A C 1
ATOM 818 O O . LYS A 1 98 ? -22.109 4.519 43.972 1.00 59.53 98 LYS A O 1
ATOM 823 N N . VAL A 1 99 ? -24.305 4.832 44.328 1.00 63.00 99 VAL A N 1
ATOM 824 C CA . VAL A 1 99 ? -24.344 6.213 43.817 1.00 63.00 99 VAL A CA 1
ATOM 825 C C . VAL A 1 99 ? -23.762 7.160 44.864 1.00 63.00 99 VAL A C 1
ATOM 827 O O . VAL A 1 99 ? -24.247 7.218 45.993 1.00 63.00 99 VAL A O 1
ATOM 830 N N . ILE A 1 100 ? -22.719 7.904 44.497 1.00 62.00 100 ILE A N 1
ATOM 831 C CA . ILE A 1 100 ? -22.159 8.980 45.320 1.00 62.00 100 ILE A CA 1
ATOM 832 C C . ILE A 1 100 ? -22.685 10.293 44.746 1.00 62.00 100 ILE A C 1
ATOM 834 O O . ILE A 1 100 ? -22.232 10.745 43.697 1.00 62.00 100 ILE A O 1
ATOM 838 N N . VAL A 1 101 ? -23.668 10.887 45.419 1.00 63.66 101 VAL A N 1
ATOM 839 C CA . VAL A 1 101 ? -24.135 12.240 45.103 1.00 63.66 101 VAL A CA 1
ATOM 840 C C . VAL A 1 101 ? -23.191 13.213 45.798 1.00 63.66 101 VAL A C 1
ATOM 842 O O . VAL A 1 101 ? -23.149 13.271 47.025 1.00 63.66 101 VAL A O 1
ATOM 845 N N . VAL A 1 102 ? -22.400 13.946 45.017 1.00 67.88 102 VAL A N 1
ATOM 846 C CA . VAL A 1 102 ? -21.551 15.020 45.540 1.00 67.88 102 VAL A CA 1
ATOM 847 C C . VAL A 1 102 ? -22.425 16.261 45.681 1.00 67.88 102 VAL A C 1
ATOM 849 O O . VAL A 1 102 ? -22.735 16.926 44.695 1.00 67.88 102 VAL A O 1
ATOM 852 N N . VAL A 1 103 ? -22.867 16.529 46.907 1.00 65.56 103 VAL A N 1
ATOM 853 C CA . VAL A 1 103 ? -23.553 17.775 47.264 1.00 65.56 103 VAL A CA 1
ATOM 854 C C . VAL A 1 103 ? -22.474 18.829 47.553 1.00 65.56 103 VAL A C 1
ATOM 856 O O . VAL A 1 103 ? -21.535 18.518 48.290 1.00 65.56 103 VAL A O 1
ATOM 859 N N . PRO A 1 104 ? -22.540 20.038 46.965 1.00 58.34 104 PRO A N 1
ATOM 860 C CA . PRO A 1 104 ? -21.605 21.114 47.287 1.00 58.34 104 PRO A CA 1
ATOM 861 C C . PRO A 1 104 ? -21.729 21.506 48.767 1.00 58.34 104 PRO A C 1
ATOM 863 O O . PRO A 1 104 ? -22.829 21.552 49.313 1.00 58.34 104 PRO A O 1
ATOM 866 N N . GLU A 1 105 ? -20.591 21.757 49.416 1.00 53.28 105 GLU A N 1
ATOM 867 C CA . GLU A 1 105 ? -20.511 22.090 50.842 1.00 53.28 105 GLU A CA 1
ATOM 868 C C . GLU A 1 105 ? -21.360 23.332 51.159 1.00 53.28 105 GLU A C 1
ATOM 870 O O . GLU A 1 105 ? -21.044 24.437 50.715 1.00 53.28 105 GLU A O 1
ATOM 875 N N . GLY A 1 106 ? -22.451 23.145 51.910 1.00 56.81 106 GLY A N 1
ATOM 876 C CA . GLY A 1 106 ? -23.301 24.253 52.352 1.00 56.81 106 GLY A CA 1
ATOM 877 C C . GLY A 1 106 ? -24.727 23.908 52.785 1.00 56.81 106 GLY A C 1
ATOM 878 O O . GLY A 1 106 ? -25.373 24.771 53.371 1.00 56.81 106 GLY A O 1
ATOM 879 N N . GLU A 1 107 ? -25.230 22.692 52.548 1.00 49.03 107 GLU A N 1
ATOM 880 C CA . GLU A 1 107 ? -26.579 22.310 52.991 1.00 49.03 107 GLU A CA 1
ATOM 881 C C . GLU A 1 107 ? -26.536 21.209 54.059 1.00 49.03 107 GLU A C 1
ATOM 883 O O . GLU A 1 107 ? -26.166 20.060 53.807 1.00 49.03 107 GLU A O 1
ATOM 888 N N . ASP A 1 108 ? -26.896 21.603 55.282 1.00 45.38 108 ASP A N 1
ATOM 889 C CA . ASP A 1 108 ? -27.000 20.747 56.457 1.00 45.38 108 ASP A CA 1
ATOM 890 C C . ASP A 1 108 ? -28.017 19.613 56.243 1.00 45.38 108 ASP A C 1
ATOM 892 O O . ASP A 1 108 ? -29.211 19.830 56.028 1.00 45.38 108 ASP A O 1
ATOM 896 N N . PHE A 1 109 ? -27.548 18.372 56.381 1.00 47.72 109 PHE A N 1
ATOM 897 C CA . PHE A 1 109 ? -28.390 17.179 56.427 1.00 47.72 109 PHE A CA 1
ATOM 898 C C . PHE A 1 109 ? -29.176 17.133 57.745 1.00 47.72 109 PHE A C 1
ATOM 900 O O . PHE A 1 109 ? -28.710 16.588 58.748 1.00 47.72 109 PHE A O 1
ATOM 907 N N . SER A 1 110 ? -30.408 17.641 57.742 1.00 40.59 110 SER A N 1
ATOM 908 C CA . SER A 1 110 ? -31.387 17.269 58.764 1.00 40.59 110 SER A CA 1
ATOM 909 C C . SER A 1 110 ? -32.090 15.978 58.343 1.00 40.59 110 SER A C 1
ATOM 911 O O . SER A 1 110 ? -32.778 15.922 57.324 1.00 40.59 110 SER A O 1
ATOM 913 N N . GLN A 1 111 ? -31.893 14.907 59.115 1.00 47.25 111 GLN A N 1
ATOM 914 C CA . GLN A 1 111 ? -32.639 13.660 58.963 1.00 47.25 111 GLN A CA 1
ATOM 915 C C . GLN A 1 111 ? -34.144 13.936 59.069 1.00 47.25 111 GLN A C 1
ATOM 917 O O . GLN A 1 111 ? -34.626 14.306 60.134 1.00 47.25 111 GLN A O 1
ATOM 922 N N . THR A 1 112 ? -34.907 13.664 58.010 1.00 32.34 112 THR A N 1
ATOM 923 C CA . THR A 1 112 ? -36.357 13.459 58.123 1.00 32.34 112 THR A CA 1
ATOM 924 C C . THR A 1 112 ? -36.751 12.189 57.382 1.00 32.34 112 THR A C 1
ATOM 926 O O . THR A 1 112 ? -36.727 12.099 56.158 1.00 32.34 112 THR A O 1
ATOM 929 N N . LYS A 1 113 ? -37.114 11.175 58.172 1.00 47.75 113 LYS A N 1
ATOM 930 C CA . LYS A 1 113 ? -38.024 10.109 57.759 1.00 47.75 113 LYS A CA 1
ATOM 931 C C . LYS A 1 113 ? -39.386 10.740 57.448 1.00 47.75 113 LYS A C 1
ATOM 933 O O . LYS A 1 113 ? -40.073 11.092 58.398 1.00 47.75 113 LYS A O 1
ATOM 938 N N . SER A 1 114 ? -39.778 10.810 56.177 1.00 41.44 114 SER A N 1
ATOM 939 C CA . SER A 1 114 ? -41.167 10.656 55.694 1.00 41.44 114 SER A CA 1
ATOM 940 C C . SER A 1 114 ? -41.256 11.066 54.220 1.00 41.44 114 SER A C 1
ATOM 942 O O . SER A 1 114 ? -41.233 12.242 53.894 1.00 41.44 114 SER A O 1
ATOM 944 N N . ASN A 1 115 ? -41.397 10.097 53.315 1.00 40.94 115 ASN A N 1
ATOM 945 C CA . ASN A 1 115 ? -41.797 10.367 51.933 1.00 40.94 115 ASN A CA 1
ATOM 946 C C . ASN A 1 115 ? -43.146 9.700 51.670 1.00 40.94 115 ASN A C 1
ATOM 948 O O . ASN A 1 115 ? -43.219 8.664 51.024 1.00 40.94 115 ASN A O 1
ATOM 952 N N . GLU A 1 116 ? -44.198 10.325 52.199 1.00 48.50 116 GLU A N 1
ATOM 953 C CA . GLU A 1 116 ? -45.585 10.193 51.737 1.00 48.50 116 GLU A CA 1
ATOM 954 C C . GLU A 1 116 ? -46.296 11.557 51.871 1.00 48.50 116 GLU A C 1
ATOM 956 O O . GLU A 1 116 ? -47.341 11.648 52.496 1.00 48.50 116 GLU A O 1
ATOM 961 N N . THR A 1 117 ? -45.731 12.656 51.347 1.00 44.59 117 THR A N 1
ATOM 962 C CA . THR A 1 117 ? -46.439 13.966 51.308 1.00 44.59 117 THR A CA 1
ATOM 963 C C . THR A 1 117 ? -45.964 14.959 50.228 1.00 44.59 117 THR A C 1
ATOM 965 O O . THR A 1 117 ? -46.434 16.094 50.210 1.00 44.59 117 THR A O 1
ATOM 968 N N . GLU A 1 118 ? -45.090 14.596 49.277 1.00 54.25 118 GLU A N 1
ATOM 969 C CA . GLU A 1 118 ? -44.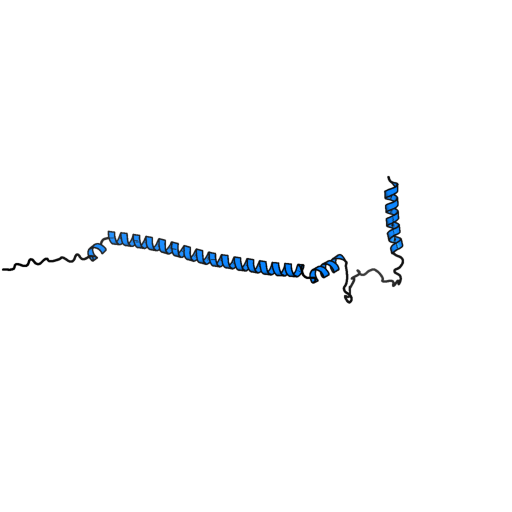659 15.547 48.223 1.00 54.25 118 GLU A CA 1
ATOM 970 C C . GLU A 1 118 ? -45.501 15.514 46.936 1.00 54.25 118 GLU A C 1
ATOM 972 O O . GLU A 1 118 ? -45.518 16.492 46.181 1.00 54.25 118 GLU A O 1
ATOM 977 N N . THR A 1 119 ? -46.270 14.449 46.691 1.00 56.31 119 THR A N 1
ATOM 978 C CA . THR A 1 119 ? -47.121 14.344 45.493 1.00 56.31 119 THR A CA 1
ATOM 979 C C . THR A 1 119 ? -48.284 15.345 45.503 1.00 56.31 119 THR A C 1
ATOM 981 O O . THR A 1 119 ? -48.665 15.850 44.449 1.00 56.31 119 THR A O 1
ATOM 984 N N . GLU A 1 120 ? -48.802 15.721 46.675 1.00 56.97 120 GLU A N 1
ATOM 985 C CA . GLU A 1 120 ? -49.925 16.666 46.818 1.00 56.97 120 GLU A CA 1
ATOM 986 C C . GLU A 1 120 ? -49.533 18.113 46.439 1.00 56.97 120 GLU A C 1
ATOM 988 O O . GLU A 1 120 ? -50.268 18.821 45.745 1.00 56.97 120 GLU A O 1
ATOM 993 N N . SER A 1 121 ? -48.332 18.558 46.831 1.00 65.81 121 SER A N 1
ATOM 994 C CA . SER A 1 121 ? -47.895 19.960 46.684 1.00 65.81 121 SER A CA 1
ATOM 995 C C . SER A 1 121 ? -47.467 20.324 45.253 1.00 65.81 121 SER A C 1
ATOM 997 O O . SER A 1 121 ? -47.508 21.495 44.846 1.00 65.81 121 SER A O 1
ATOM 999 N N . PHE A 1 122 ? -47.067 19.320 44.467 1.00 70.69 122 PHE A N 1
ATOM 1000 C CA . PHE A 1 122 ? -46.680 19.495 43.068 1.00 70.69 122 PHE A CA 1
ATOM 1001 C C . PHE A 1 122 ? -47.898 19.459 42.136 1.00 70.69 122 PHE A C 1
ATOM 1003 O O . PHE A 1 122 ? -48.058 20.354 41.302 1.00 70.69 122 PHE A O 1
ATOM 1010 N N . PHE A 1 123 ? -48.820 18.505 42.330 1.00 73.62 123 PHE A N 1
ATOM 1011 C CA . PHE A 1 123 ? -50.064 18.450 41.555 1.00 73.62 123 PHE A CA 1
ATOM 1012 C C . PHE A 1 123 ? -50.963 19.663 41.815 1.00 73.62 123 PHE A C 1
ATOM 1014 O O . PHE A 1 123 ? -51.516 20.205 40.861 1.00 73.62 123 PHE A O 1
ATOM 1021 N N . GLY A 1 124 ? -51.047 20.166 43.052 1.00 72.56 124 GLY A N 1
ATOM 1022 C CA . GLY A 1 124 ? -51.862 21.345 43.372 1.00 72.56 124 GLY A CA 1
ATOM 1023 C C . GLY A 1 124 ? -51.463 22.606 42.591 1.00 72.56 124 GLY A C 1
ATOM 1024 O O . GLY A 1 124 ? -52.323 23.311 42.059 1.00 72.56 124 GLY A O 1
ATOM 1025 N N . ARG A 1 125 ? -50.153 22.855 42.439 1.00 75.56 125 ARG A N 1
ATOM 1026 C CA . ARG A 1 125 ? -49.623 23.998 41.668 1.00 75.56 125 ARG A CA 1
ATOM 1027 C C . ARG A 1 125 ? -49.837 23.842 40.163 1.00 75.56 125 ARG A C 1
ATOM 1029 O O . ARG A 1 125 ? -50.103 24.825 39.471 1.00 75.56 125 ARG A O 1
ATOM 1036 N N . VAL A 1 126 ? -49.757 22.613 39.659 1.00 78.81 126 VAL A N 1
ATOM 1037 C CA . VAL A 1 126 ? -50.017 22.300 38.248 1.00 78.81 126 VAL A CA 1
ATOM 1038 C C . VAL A 1 126 ? -51.508 22.461 37.927 1.00 78.81 126 VAL A C 1
ATOM 1040 O O . VAL A 1 126 ? -51.855 23.132 36.957 1.00 78.81 126 VAL A O 1
ATOM 1043 N N . LEU A 1 127 ? -52.402 21.951 38.779 1.00 76.81 127 LEU A N 1
ATOM 1044 C CA . LEU A 1 127 ? -53.856 22.023 38.590 1.00 76.81 127 LEU A CA 1
ATOM 1045 C C . LEU A 1 127 ? -54.386 23.464 38.669 1.00 76.81 127 LEU A C 1
ATOM 1047 O O . LEU A 1 127 ? -55.275 23.836 37.901 1.00 76.81 127 LEU A O 1
ATOM 1051 N N . GLN A 1 128 ? -53.799 24.306 39.528 1.00 78.94 128 GLN A N 1
ATOM 1052 C CA . GLN A 1 128 ? -54.097 25.743 39.558 1.00 78.94 128 GLN A CA 1
ATOM 1053 C C . GLN A 1 128 ? -53.768 26.434 38.233 1.00 78.94 128 GLN A C 1
ATOM 1055 O O . GLN A 1 128 ? -54.615 27.153 37.701 1.00 78.94 128 GLN A O 1
ATOM 1060 N N . LYS A 1 129 ? -52.583 26.175 37.662 1.00 75.12 129 LYS A N 1
ATOM 1061 C CA . LYS A 1 129 ? -52.203 26.751 36.364 1.00 75.12 129 LYS A CA 1
ATOM 1062 C C . LYS A 1 129 ? -53.116 26.280 35.232 1.00 75.12 129 LYS A C 1
ATOM 1064 O O . LYS A 1 129 ? -53.499 27.090 34.394 1.00 75.12 129 LYS A O 1
ATOM 1069 N N . PHE A 1 130 ? -53.520 25.009 35.224 1.00 80.00 130 PHE A N 1
ATOM 1070 C CA . PHE A 1 130 ? -54.467 24.505 34.222 1.00 80.00 130 PHE A CA 1
ATOM 1071 C C . PHE A 1 130 ? -55.850 25.159 34.332 1.00 80.00 130 PHE A C 1
ATOM 1073 O O . PHE A 1 130 ? -56.451 25.499 33.314 1.00 80.00 130 PHE A O 1
ATOM 1080 N N . ARG A 1 131 ? -56.344 25.399 35.553 1.00 76.19 131 ARG A N 1
ATOM 1081 C CA . ARG A 1 131 ? -57.638 26.062 35.766 1.00 76.19 131 ARG A CA 1
ATOM 1082 C C . ARG A 1 131 ? -57.640 27.524 35.312 1.00 76.19 131 ARG A C 1
ATOM 1084 O O . ARG A 1 131 ? -58.666 27.989 34.823 1.00 76.19 131 ARG A O 1
ATOM 1091 N N . GLU A 1 132 ? -56.532 28.249 35.463 1.00 75.31 132 GLU A N 1
ATOM 1092 C CA . GLU A 1 132 ? -56.425 29.625 34.955 1.00 75.31 132 GLU A CA 1
ATOM 1093 C C . GLU A 1 132 ? -56.424 29.694 33.427 1.00 75.31 132 GLU A C 1
ATOM 1095 O O . GLU A 1 132 ? -57.039 30.594 32.859 1.00 75.31 132 GLU A O 1
ATOM 1100 N N . ILE A 1 133 ? -55.784 28.731 32.760 1.00 77.81 133 ILE A N 1
ATOM 1101 C CA . ILE A 1 133 ? -55.715 28.685 31.294 1.00 77.81 133 ILE A CA 1
ATOM 1102 C C . ILE A 1 133 ? -57.104 28.436 30.689 1.00 77.81 133 ILE A C 1
ATOM 1104 O O . ILE A 1 133 ? -57.475 29.100 29.728 1.00 77.81 133 ILE A O 1
ATOM 1108 N N . PHE A 1 134 ? -57.908 27.554 31.289 1.00 71.00 134 PHE A N 1
ATOM 1109 C CA . PHE A 1 134 ? -59.228 27.185 30.755 1.00 71.00 134 PHE A CA 1
ATOM 1110 C C . PHE A 1 134 ? -60.362 28.165 31.106 1.00 71.00 134 PHE A C 1
ATOM 1112 O O . PHE A 1 134 ? -61.474 28.020 30.618 1.00 71.00 134 PHE A O 1
ATOM 1119 N N . LYS A 1 135 ? -60.114 29.151 31.978 1.00 64.62 135 LYS A N 1
ATOM 1120 C CA . LYS A 1 135 ? -61.099 30.188 32.346 1.00 64.62 135 LYS A CA 1
ATOM 1121 C C . LYS A 1 135 ? -60.957 31.463 31.497 1.00 64.62 135 LYS A C 1
ATOM 1123 O O . LYS A 1 135 ? -61.663 32.439 31.737 1.00 64.62 135 LYS A O 1
ATOM 1128 N N . ARG A 1 136 ? -59.989 31.488 30.573 1.00 58.53 136 ARG A N 1
ATOM 1129 C CA . ARG A 1 136 ? -59.655 32.650 29.737 1.00 58.53 136 ARG A CA 1
ATOM 1130 C C . ARG A 1 136 ? -60.115 32.519 28.278 1.00 58.53 136 ARG A C 1
ATOM 1132 O O . ARG A 1 136 ? -59.817 33.417 27.494 1.00 58.53 136 ARG A O 1
ATOM 1139 N N . GLU A 1 137 ? -60.844 31.451 27.964 1.00 51.53 137 GLU A N 1
ATOM 1140 C CA . GLU A 1 137 ? -61.725 31.300 26.793 1.00 51.53 137 GLU A CA 1
ATOM 1141 C C . GLU A 1 137 ? -63.187 31.322 27.255 1.00 51.53 137 GLU A C 1
ATOM 1143 O O . GLU A 1 137 ? -64.024 31.861 26.499 1.00 51.53 137 GLU A O 1
#

Radius of gyration: 49.16 Å; chains: 1; bounding box: 103×66×132 Å